Protein AF-A0A938NUU4-F1 (afdb_monomer_lite)

Foldseek 3Di:
DDDDDPPPPPPVFDDKDKDKDKDKDFFDWDWDQDDVQWDQDPNDTHGPTDTDGPIDIDIDMDMDTDD

Structure (mmCIF, N/CA/C/O backbone):
data_AF-A0A938NUU4-F1
#
_entry.id   AF-A0A938NUU4-F1
#
loop_
_atom_site.group_PDB
_atom_site.id
_atom_site.type_symbol
_atom_site.label_atom_id
_atom_site.label_alt_id
_atom_site.label_comp_id
_atom_site.label_asym_id
_atom_site.label_entity_id
_atom_site.label_seq_id
_atom_site.pdbx_PDB_ins_code
_atom_site.Cartn_x
_atom_site.Cartn_y
_atom_site.Cartn_z
_atom_site.occupancy
_atom_site.B_iso_or_equiv
_atom_site.auth_seq_id
_atom_site.auth_comp_id
_atom_site.auth_asym_id
_atom_site.auth_atom_id
_atom_site.pdbx_PDB_model_num
ATOM 1 N N . MET A 1 1 ?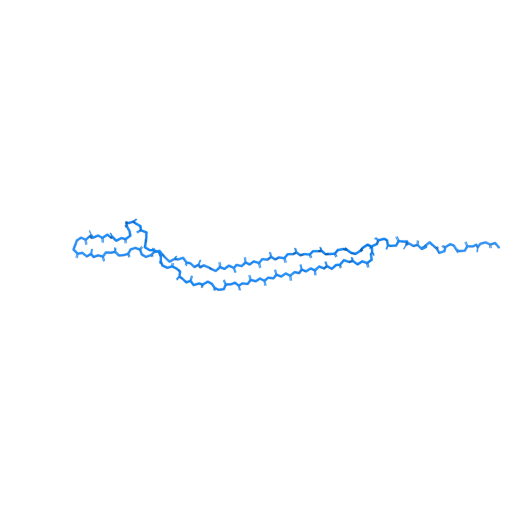 27.596 14.716 -59.526 1.00 48.72 1 MET A N 1
ATOM 2 C CA . MET A 1 1 ? 28.190 14.956 -58.189 1.00 48.72 1 MET A CA 1
ATOM 3 C C . MET A 1 1 ? 27.099 15.545 -57.298 1.00 48.72 1 MET A C 1
ATOM 5 O O . MET A 1 1 ? 26.194 16.135 -57.865 1.00 48.72 1 MET A O 1
ATOM 9 N N . PHE A 1 2 ? 27.175 15.351 -55.975 1.00 46.97 2 PHE A N 1
ATOM 10 C CA . PHE A 1 2 ? 26.152 15.585 -54.926 1.00 46.97 2 PHE A CA 1
ATOM 11 C C . PHE A 1 2 ? 25.333 14.341 -54.548 1.00 46.97 2 PHE A C 1
ATOM 13 O O . PHE A 1 2 ? 24.192 14.134 -54.945 1.00 46.97 2 PHE A O 1
ATOM 20 N N . ARG A 1 3 ? 26.012 13.496 -53.763 1.00 55.25 3 ARG A N 1
ATOM 21 C CA . ARG A 1 3 ? 25.499 12.353 -53.009 1.00 55.25 3 ARG A CA 1
ATOM 22 C C . ARG A 1 3 ? 24.766 12.902 -51.781 1.00 55.25 3 ARG A C 1
ATOM 24 O O . ARG A 1 3 ? 25.394 13.544 -50.947 1.00 55.25 3 ARG A O 1
ATOM 31 N N . ARG A 1 4 ? 23.453 12.686 -51.708 1.00 53.66 4 ARG A N 1
ATOM 32 C CA . ARG A 1 4 ? 22.643 12.917 -50.507 1.00 53.66 4 ARG A CA 1
ATOM 33 C C . ARG A 1 4 ? 22.974 11.779 -49.536 1.00 53.66 4 ARG A C 1
ATOM 35 O O . ARG A 1 4 ? 22.741 10.624 -49.873 1.00 53.66 4 ARG A O 1
ATOM 42 N N . SER A 1 5 ? 23.623 12.087 -48.417 1.00 50.66 5 SER A N 1
ATOM 43 C CA . SER A 1 5 ? 23.799 11.141 -47.316 1.00 50.66 5 SER A CA 1
ATOM 44 C C . SER A 1 5 ? 22.504 11.115 -46.516 1.00 50.66 5 SER A C 1
ATOM 46 O O . SER A 1 5 ? 22.178 12.080 -45.829 1.00 50.66 5 SER A O 1
ATOM 48 N N . GLU A 1 6 ? 21.744 10.036 -46.661 1.00 55.94 6 GLU A N 1
ATOM 49 C CA . GLU A 1 6 ? 20.852 9.573 -45.603 1.00 55.94 6 GLU A CA 1
ATOM 50 C C . GLU A 1 6 ? 21.750 9.211 -44.417 1.00 55.94 6 GLU A C 1
ATOM 52 O O . GLU A 1 6 ? 22.488 8.229 -44.446 1.00 55.94 6 GLU A O 1
ATOM 57 N N . GLU A 1 7 ? 21.795 10.100 -43.429 1.00 57.22 7 GLU A N 1
ATOM 58 C CA . GLU A 1 7 ? 22.307 9.767 -42.108 1.00 57.22 7 GLU A CA 1
ATOM 59 C C . GLU A 1 7 ? 21.239 8.894 -41.447 1.00 57.22 7 GLU A C 1
ATOM 61 O O . GLU A 1 7 ? 20.261 9.396 -40.892 1.00 57.22 7 GLU A O 1
ATOM 66 N N . ASP A 1 8 ? 21.397 7.577 -41.584 1.00 58.56 8 ASP A N 1
ATOM 67 C CA . ASP A 1 8 ? 20.691 6.609 -40.754 1.00 58.56 8 ASP A CA 1
ATOM 68 C C . ASP A 1 8 ? 21.102 6.873 -39.304 1.00 58.56 8 ASP A C 1
ATOM 70 O O . ASP A 1 8 ? 22.210 6.550 -38.868 1.00 58.56 8 ASP A O 1
ATOM 74 N N . PHE A 1 9 ? 20.208 7.515 -38.556 1.00 57.94 9 PHE A N 1
ATOM 75 C CA . PHE A 1 9 ? 20.299 7.557 -37.108 1.00 57.94 9 PHE A CA 1
ATOM 76 C C . PHE A 1 9 ? 20.092 6.131 -36.602 1.00 57.94 9 PHE A C 1
ATOM 78 O O . PHE A 1 9 ? 18.956 5.675 -36.459 1.00 57.94 9 PHE A O 1
ATOM 85 N N . ASP A 1 10 ? 21.200 5.431 -36.346 1.00 62.88 10 ASP A N 1
ATOM 86 C CA . ASP A 1 10 ? 21.204 4.168 -35.616 1.00 62.88 10 ASP A CA 1
ATOM 87 C C . ASP A 1 10 ? 20.603 4.418 -34.232 1.00 62.88 10 ASP A C 1
ATOM 89 O O . ASP A 1 10 ? 21.235 4.923 -33.298 1.00 62.88 10 ASP A O 1
ATOM 93 N N . THR A 1 11 ? 19.305 4.167 -34.139 1.00 62.31 11 THR A N 1
ATOM 94 C CA . THR A 1 11 ? 18.546 4.361 -32.919 1.00 62.31 11 THR A CA 1
ATOM 95 C C . THR A 1 11 ? 18.774 3.101 -32.098 1.00 62.31 11 THR A C 1
ATOM 97 O O . THR A 1 11 ? 17.969 2.177 -32.133 1.00 62.31 11 THR A O 1
ATOM 100 N N . GLY A 1 12 ? 19.888 3.053 -31.358 1.00 64.38 12 GLY A N 1
ATOM 101 C CA . GLY A 1 12 ? 20.262 1.962 -30.439 1.00 64.38 12 GLY A CA 1
ATOM 102 C C . GLY A 1 12 ? 19.302 1.751 -29.254 1.00 64.38 12 GLY A C 1
ATOM 103 O O . GLY A 1 12 ? 19.671 1.177 -28.234 1.00 64.38 12 GLY A O 1
ATOM 104 N N . PHE A 1 13 ? 18.073 2.247 -29.369 1.00 67.06 13 PHE A N 1
ATOM 105 C CA . PHE A 1 13 ? 16.984 2.105 -28.425 1.00 67.06 13 PHE A CA 1
ATOM 106 C C . PHE A 1 13 ? 15.797 1.503 -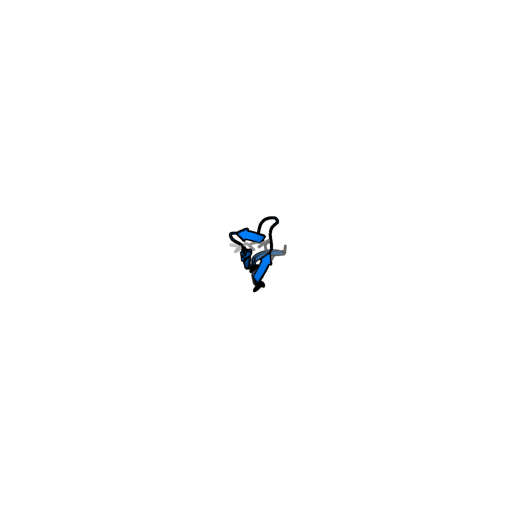29.174 1.00 67.06 13 PHE A C 1
ATOM 108 O O . PHE A 1 13 ? 15.121 2.197 -29.933 1.00 67.06 13 PHE A O 1
ATOM 115 N N . GLN A 1 14 ? 15.566 0.203 -28.990 1.00 77.88 14 GLN A N 1
ATOM 116 C CA . GLN A 1 14 ? 14.522 -0.501 -29.734 1.00 77.88 14 GLN A CA 1
ATOM 117 C C . GLN A 1 14 ? 13.144 -0.293 -29.102 1.00 77.88 14 GLN A C 1
ATOM 119 O O . GLN A 1 14 ? 12.171 -0.057 -29.813 1.00 77.88 14 GLN A O 1
ATOM 124 N N . GLU A 1 15 ? 13.043 -0.380 -27.771 1.00 87.31 15 GLU A N 1
ATOM 125 C CA . GLU A 1 15 ? 11.763 -0.304 -27.062 1.00 87.31 15 GLU A CA 1
ATOM 126 C C . GLU A 1 15 ? 11.961 -0.064 -25.557 1.00 87.31 15 GLU A C 1
ATOM 128 O O . GLU A 1 15 ? 12.862 -0.643 -24.942 1.00 87.31 15 GLU A O 1
ATOM 133 N N . ALA A 1 16 ? 11.072 0.722 -24.940 1.00 89.62 16 ALA A N 1
ATOM 134 C CA . ALA A 1 16 ? 10.886 0.716 -23.493 1.00 89.62 16 ALA A CA 1
ATOM 135 C C . ALA A 1 16 ? 9.416 0.545 -23.112 1.00 89.62 16 ALA A C 1
ATOM 137 O O . ALA A 1 16 ? 8.533 1.233 -23.622 1.00 89.62 16 ALA A O 1
ATOM 138 N N . LEU A 1 17 ? 9.179 -0.361 -22.170 1.00 94.38 17 LEU A N 1
ATOM 139 C CA . LEU A 1 17 ? 7.875 -0.684 -21.610 1.00 94.38 17 LEU A CA 1
ATOM 140 C C . LEU A 1 17 ? 7.799 -0.135 -20.190 1.00 94.38 17 LEU A C 1
ATOM 142 O O . LEU A 1 17 ? 8.727 -0.319 -19.401 1.00 94.38 17 LEU A O 1
ATOM 146 N N . ILE A 1 18 ? 6.684 0.513 -19.861 1.00 95.38 18 ILE A N 1
ATOM 147 C CA . ILE A 1 18 ? 6.419 1.072 -18.534 1.00 95.38 18 ILE A CA 1
ATOM 148 C C . ILE A 1 18 ? 5.228 0.321 -17.929 1.00 95.38 18 ILE A C 1
ATOM 150 O O . ILE A 1 18 ? 4.170 0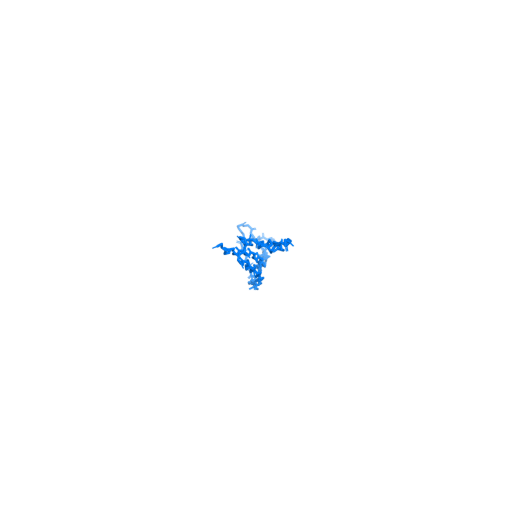.237 -18.548 1.00 95.38 18 ILE A O 1
ATOM 154 N N . ASP A 1 19 ? 5.398 -0.206 -16.716 1.00 95.81 19 ASP A N 1
ATOM 155 C CA . ASP A 1 19 ? 4.343 -0.823 -15.904 1.00 95.81 19 ASP A CA 1
ATOM 156 C C . ASP A 1 19 ? 4.000 0.103 -14.734 1.00 95.81 19 ASP A C 1
ATOM 158 O O . ASP A 1 19 ? 4.879 0.540 -13.989 1.00 95.81 19 ASP A O 1
ATOM 162 N N . LEU A 1 20 ? 2.714 0.400 -14.567 1.00 97.06 20 LEU A N 1
ATOM 163 C CA . LEU A 1 20 ? 2.186 1.164 -13.440 1.00 97.06 20 LEU A CA 1
ATOM 164 C C . LEU A 1 20 ? 1.063 0.367 -12.793 1.00 97.06 20 LEU A C 1
ATOM 166 O O . LEU A 1 20 ? 0.083 0.009 -13.448 1.00 97.06 20 LEU A O 1
ATOM 170 N N . ARG A 1 21 ? 1.178 0.118 -11.487 1.00 97.06 21 ARG A N 1
ATOM 171 C CA . ARG A 1 21 ? 0.196 -0.673 -10.745 1.00 97.06 21 ARG A CA 1
ATOM 172 C C . ARG A 1 21 ? -0.150 -0.027 -9.415 1.00 97.06 21 ARG A C 1
ATOM 174 O O . ARG A 1 21 ? 0.726 0.305 -8.623 1.00 97.06 21 ARG A O 1
ATOM 181 N N . VAL A 1 22 ? -1.448 0.073 -9.152 1.00 96.88 22 VAL A N 1
ATOM 182 C CA . VAL A 1 22 ? -2.007 0.525 -7.874 1.00 96.88 22 VAL A CA 1
ATOM 183 C C . VAL A 1 22 ? -2.854 -0.601 -7.296 1.00 96.88 22 VAL A C 1
ATOM 185 O O . VAL A 1 22 ? -3.635 -1.226 -8.015 1.00 96.88 22 VAL A O 1
ATOM 188 N N . ARG A 1 23 ? -2.696 -0.887 -6.004 1.00 95.75 23 ARG A N 1
ATOM 189 C CA . ARG A 1 23 ? -3.478 -1.904 -5.296 1.00 95.75 23 ARG A CA 1
ATOM 190 C C . ARG A 1 23 ? -3.950 -1.363 -3.958 1.00 95.75 23 ARG A C 1
ATOM 192 O O . ARG A 1 23 ? -3.147 -0.876 -3.171 1.00 95.75 23 ARG A O 1
ATOM 199 N N . TYR A 1 24 ? -5.239 -1.519 -3.692 1.00 92.38 24 TYR A N 1
ATOM 200 C CA . TYR A 1 24 ? -5.829 -1.292 -2.380 1.00 92.38 24 TYR A CA 1
ATOM 201 C C . TYR A 1 24 ? -6.293 -2.631 -1.806 1.00 92.38 24 TYR A C 1
ATOM 203 O O . TYR A 1 24 ? -6.964 -3.408 -2.486 1.00 92.38 24 TYR A O 1
ATOM 211 N N . LEU A 1 25 ? -5.902 -2.907 -0.568 1.00 89.44 25 LEU A N 1
ATOM 212 C CA . LEU A 1 25 ? -6.370 -4.033 0.222 1.00 89.44 25 LEU A CA 1
ATOM 213 C C . LEU A 1 25 ? -7.179 -3.462 1.381 1.00 89.44 25 LEU A C 1
ATOM 215 O O . LEU A 1 25 ? -6.615 -2.841 2.283 1.00 89.44 25 LEU A O 1
ATOM 219 N N . ALA A 1 26 ? -8.493 -3.678 1.333 1.00 88.06 26 ALA A N 1
ATOM 220 C CA . ALA A 1 26 ? -9.368 -3.399 2.460 1.00 88.06 26 ALA A CA 1
ATOM 221 C C . ALA A 1 26 ? -9.010 -4.367 3.594 1.00 88.06 26 ALA A C 1
ATOM 223 O O . ALA A 1 26 ? -9.128 -5.587 3.443 1.00 88.06 26 ALA A O 1
ATOM 224 N N . GLY A 1 27 ? -8.511 -3.823 4.697 1.00 81.56 27 GLY A N 1
ATOM 225 C CA . GLY A 1 27 ? -8.150 -4.578 5.879 1.00 81.56 27 GLY A CA 1
ATOM 226 C C . GLY A 1 27 ? -9.358 -4.839 6.772 1.00 81.56 27 GLY A C 1
ATOM 227 O O . GLY A 1 27 ? -10.423 -4.239 6.639 1.00 81.56 27 GLY A O 1
ATOM 228 N N . ALA A 1 28 ? -9.177 -5.741 7.732 1.00 71.50 28 ALA A N 1
ATOM 229 C CA . ALA A 1 28 ? -10.128 -5.924 8.820 1.00 71.50 28 ALA A CA 1
ATOM 230 C C . ALA A 1 28 ? -9.762 -5.026 10.013 1.00 71.50 28 ALA A C 1
ATOM 232 O O . ALA A 1 28 ? -8.599 -4.637 10.193 1.00 71.50 28 ALA A O 1
ATOM 233 N N . GLN A 1 29 ? -10.757 -4.726 10.853 1.00 70.25 29 GLN A N 1
ATOM 234 C CA . GLN A 1 29 ? -10.507 -4.156 12.173 1.00 70.25 29 GLN A CA 1
ATOM 235 C C . GLN A 1 29 ? -9.883 -5.239 13.049 1.00 70.25 29 GLN A C 1
ATOM 237 O O . GLN A 1 29 ? -10.513 -6.255 13.333 1.00 70.25 29 GLN A O 1
ATOM 242 N N . ALA A 1 30 ? -8.643 -5.019 13.470 1.00 66.25 30 ALA A N 1
ATOM 243 C CA . ALA A 1 30 ? -8.014 -5.848 14.478 1.00 66.25 30 ALA A CA 1
ATOM 244 C C . ALA A 1 30 ? -8.221 -5.192 15.849 1.00 66.25 30 ALA A C 1
ATOM 246 O O . ALA A 1 30 ? -7.838 -4.036 16.062 1.00 66.25 30 ALA A O 1
ATOM 247 N N . GLU A 1 31 ? -8.852 -5.924 16.765 1.00 58.41 31 GLU A N 1
ATOM 248 C CA . GLU A 1 31 ? -9.000 -5.535 18.166 1.00 58.41 31 GLU A CA 1
ATOM 249 C C . GLU A 1 31 ? -7.913 -6.239 18.979 1.00 58.41 31 GLU A C 1
ATOM 251 O O . GLU A 1 31 ? -7.907 -7.462 19.106 1.00 58.41 31 GLU A O 1
ATOM 256 N N . TYR A 1 32 ? -6.969 -5.464 19.515 1.00 62.34 32 TYR A N 1
ATOM 257 C CA . TYR A 1 32 ? -5.906 -5.997 20.365 1.00 62.34 32 TYR A CA 1
ATOM 258 C C . TYR A 1 32 ? -6.156 -5.600 21.817 1.00 62.34 32 TYR A C 1
ATOM 260 O O . TYR A 1 32 ? -6.196 -4.413 22.149 1.00 62.34 32 TYR A O 1
ATOM 268 N N . LEU A 1 33 ? -6.253 -6.595 22.699 1.00 60.41 33 LEU A N 1
ATOM 269 C CA . LEU A 1 33 ? -6.163 -6.389 24.142 1.00 60.41 33 LEU A CA 1
ATOM 270 C C . LEU A 1 33 ? -4.678 -6.336 24.519 1.00 60.41 33 LEU A C 1
ATOM 272 O O . LEU A 1 33 ? -3.985 -7.350 24.483 1.00 60.41 33 LEU A O 1
ATOM 276 N N . LYS A 1 34 ? -4.168 -5.148 24.853 1.00 58.69 34 LYS A N 1
ATOM 277 C CA . LYS A 1 34 ? -2.812 -5.000 25.409 1.00 58.69 34 LYS A CA 1
ATOM 278 C C . LYS A 1 34 ? -2.784 -5.444 26.877 1.00 58.69 34 LYS A C 1
ATOM 280 O O . LYS A 1 34 ? -3.786 -5.322 27.586 1.00 58.69 34 LYS A O 1
ATOM 285 N N . GLU A 1 35 ? -1.641 -5.909 27.364 1.00 52.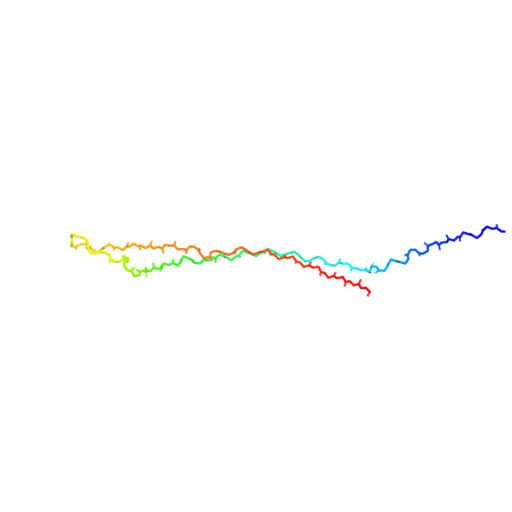25 35 GLU A N 1
ATOM 286 C CA . GLU A 1 35 ? -1.433 -6.143 28.797 1.00 52.25 35 GLU A CA 1
ATOM 287 C C . GLU A 1 35 ? -1.712 -4.836 29.575 1.00 52.25 35 GLU A C 1
ATOM 289 O O . GLU A 1 35 ? -1.199 -3.776 29.217 1.00 52.25 35 GLU A O 1
ATOM 294 N N . GLY A 1 36 ? -2.627 -4.873 30.554 1.00 62.53 36 GLY A N 1
ATOM 295 C CA . GLY A 1 36 ? -3.129 -3.680 31.264 1.00 62.53 36 GLY A CA 1
ATOM 296 C C . GLY A 1 36 ? -4.385 -3.000 30.679 1.00 62.53 36 GLY A C 1
ATOM 297 O O . GLY A 1 36 ? -4.844 -2.003 31.238 1.00 62.53 36 GLY A O 1
ATOM 298 N N . SER A 1 37 ? -4.978 -3.535 29.601 1.00 55.53 37 SER A N 1
ATOM 299 C CA . SER A 1 37 ? -6.228 -3.008 28.993 1.00 55.53 37 SER A CA 1
ATOM 300 C C . SER A 1 37 ? -7.503 -3.398 29.745 1.00 55.53 37 SER A C 1
ATOM 302 O O . SER A 1 37 ? -8.589 -2.961 29.375 1.00 55.53 37 SER A O 1
ATOM 304 N N . ILE A 1 38 ? -7.384 -4.246 30.771 1.00 59.84 38 ILE A N 1
ATOM 305 C CA . ILE A 1 38 ? -8.484 -4.651 31.646 1.00 59.84 38 ILE A CA 1
ATOM 306 C C . ILE A 1 38 ? -8.230 -4.004 33.000 1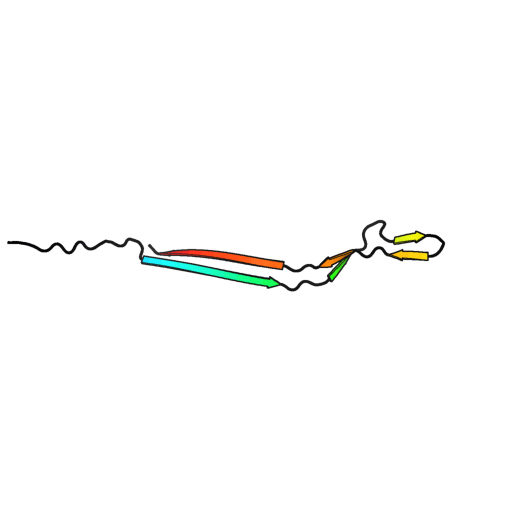.00 59.84 38 ILE A C 1
ATOM 308 O O . ILE A 1 38 ? -7.371 -4.456 33.759 1.00 59.84 38 ILE A O 1
ATOM 312 N N . ARG A 1 39 ? -8.969 -2.937 33.303 1.00 65.31 39 ARG A N 1
ATOM 313 C CA . ARG A 1 39 ? -8.900 -2.273 34.608 1.00 65.31 39 ARG A CA 1
ATOM 314 C C . ARG A 1 39 ? -10.150 -2.592 35.402 1.00 65.31 39 ARG A C 1
ATOM 316 O O . ARG A 1 39 ? -11.259 -2.585 34.875 1.00 65.31 39 ARG A O 1
ATOM 323 N N . ARG A 1 40 ? -9.964 -2.907 36.681 1.00 61.16 40 ARG A N 1
ATOM 324 C CA . ARG A 1 40 ? -11.063 -3.044 37.635 1.00 61.16 40 ARG A CA 1
ATOM 325 C C . ARG A 1 40 ? -11.117 -1.761 38.448 1.00 61.16 40 ARG A C 1
ATOM 327 O O . ARG A 1 40 ? -10.281 -1.563 39.321 1.00 61.16 40 ARG A O 1
ATOM 334 N N . GLU A 1 41 ? -12.085 -0.906 38.154 1.00 68.31 41 GLU A N 1
ATOM 335 C CA . GLU A 1 41 ? -12.326 0.335 38.894 1.00 68.31 41 GLU A CA 1
ATOM 336 C C . GLU A 1 41 ? -13.715 0.269 39.535 1.00 68.31 41 GLU A C 1
ATOM 338 O O . GLU A 1 41 ? -14.704 -0.039 38.871 1.00 68.31 41 GLU A O 1
ATOM 343 N N . ALA A 1 42 ? -13.788 0.503 40.852 1.00 65.44 42 ALA A N 1
ATOM 344 C CA . ALA A 1 42 ? -15.039 0.567 41.621 1.00 65.44 42 ALA A CA 1
ATOM 345 C C . ALA A 1 42 ? -16.012 -0.619 41.396 1.00 65.44 42 ALA A C 1
ATOM 347 O O . ALA A 1 42 ? -17.224 -0.439 41.293 1.00 65.44 42 ALA A O 1
ATOM 348 N N . GLY A 1 43 ? -15.486 -1.846 41.293 1.00 75.81 43 GLY A N 1
ATOM 349 C CA . GLY A 1 43 ? -16.293 -3.059 41.094 1.00 75.81 43 GLY A CA 1
ATOM 350 C C . GLY A 1 43 ? -16.771 -3.296 39.655 1.00 75.81 43 GLY A C 1
ATOM 351 O O . GLY A 1 43 ? -17.513 -4.247 39.418 1.00 75.81 43 GLY A O 1
ATOM 352 N N . ARG A 1 44 ? -16.338 -2.481 38.684 1.00 54.72 44 ARG A N 1
ATOM 353 C CA . ARG A 1 44 ? -16.641 -2.645 37.255 1.00 54.72 44 ARG A CA 1
ATOM 354 C C . ARG A 1 44 ? -15.379 -2.983 36.466 1.00 54.72 44 ARG A C 1
ATOM 356 O O . ARG A 1 44 ? -14.296 -2.482 36.758 1.00 54.72 44 ARG A O 1
ATOM 363 N N . VAL A 1 45 ? -15.526 -3.856 35.471 1.00 65.38 45 VAL A N 1
ATOM 364 C CA . VAL A 1 45 ? -14.454 -4.214 34.534 1.00 65.38 45 VAL A CA 1
ATOM 365 C C . VAL A 1 45 ? -14.530 -3.264 33.341 1.00 65.38 45 VAL A C 1
ATOM 367 O O . VAL A 1 45 ? -15.546 -3.226 32.652 1.00 65.38 45 VAL A O 1
ATOM 370 N N . VAL A 1 46 ? -13.469 -2.492 33.117 1.00 65.50 46 VAL A N 1
ATOM 371 C CA . VAL A 1 46 ? -13.328 -1.554 31.998 1.00 65.50 46 VAL A CA 1
ATOM 372 C C . VAL A 1 46 ? -12.348 -2.149 30.990 1.00 65.50 46 VAL A C 1
ATOM 374 O O . VAL A 1 46 ? -11.218 -2.485 31.352 1.00 65.50 46 VAL A O 1
ATOM 377 N N . TYR A 1 47 ? -12.797 -2.287 29.741 1.00 61.41 47 TYR A N 1
ATOM 378 C CA . TYR A 1 47 ? -11.992 -2.753 28.613 1.00 61.41 47 TYR A CA 1
ATOM 379 C C . TYR A 1 47 ? -11.578 -1.559 27.752 1.00 61.41 47 TYR A C 1
ATOM 381 O O . TYR A 1 47 ? -12.431 -0.879 27.186 1.00 61.41 47 TYR A O 1
ATOM 389 N N . ASP A 1 48 ? -10.276 -1.320 27.633 1.00 59.88 48 ASP A N 1
ATOM 390 C CA . ASP A 1 48 ? -9.715 -0.299 26.745 1.00 59.88 48 ASP A CA 1
ATOM 391 C C . ASP A 1 48 ? -9.367 -0.947 25.391 1.00 59.88 48 ASP A C 1
ATOM 393 O O . ASP A 1 48 ? -8.281 -1.499 25.191 1.00 59.88 48 ASP A O 1
ATOM 397 N N . ILE A 1 49 ? -10.352 -1.002 24.486 1.00 57.56 49 ILE A N 1
ATOM 398 C CA . ILE A 1 49 ? -10.224 -1.683 23.189 1.00 57.56 49 ILE A CA 1
ATOM 399 C C . ILE A 1 49 ? -9.506 -0.760 22.201 1.00 57.56 49 ILE A C 1
ATOM 401 O O . ILE A 1 49 ? -10.061 0.241 21.744 1.00 57.56 49 ILE A O 1
ATOM 405 N N . LYS A 1 50 ? -8.286 -1.130 21.796 1.00 56.38 50 LYS A N 1
ATOM 406 C CA . LYS A 1 50 ? -7.590 -0.471 20.683 1.00 56.38 50 LYS A CA 1
ATOM 407 C C . LYS A 1 50 ? -7.998 -1.109 19.360 1.00 56.38 50 LYS A C 1
ATOM 409 O O . LYS A 1 50 ? -7.654 -2.259 19.093 1.00 56.38 50 LYS A O 1
ATOM 414 N N . LYS A 1 51 ? -8.693 -0.334 18.526 1.00 59.31 51 LYS A N 1
ATOM 415 C CA . LYS A 1 51 ? -9.025 -0.698 17.144 1.00 59.31 51 LYS A CA 1
ATOM 416 C C . LYS A 1 51 ? -7.916 -0.229 16.212 1.00 59.31 51 LYS A C 1
ATOM 418 O O . LYS A 1 51 ? -7.579 0.951 16.218 1.00 59.31 51 LYS A O 1
ATOM 423 N N . SER A 1 52 ? -7.370 -1.138 15.411 1.00 62.50 52 SER A N 1
ATOM 424 C CA . SER A 1 52 ? -6.454 -0.796 14.321 1.00 62.50 52 SER A CA 1
ATOM 425 C C . SER A 1 52 ? -7.065 -1.222 12.994 1.00 62.50 52 SER A C 1
ATOM 427 O O . SER A 1 52 ? -7.438 -2.382 12.823 1.00 62.50 52 SER A O 1
ATOM 429 N N . THR A 1 53 ? -7.176 -0.287 12.055 1.00 67.62 53 THR A N 1
ATOM 430 C CA . THR A 1 53 ? -7.522 -0.572 10.659 1.00 67.62 53 THR A CA 1
ATOM 431 C C . THR A 1 53 ? -6.269 -1.051 9.932 1.00 67.62 53 THR A C 1
ATOM 433 O O . THR A 1 53 ? -5.231 -0.396 10.011 1.00 67.62 53 THR A O 1
ATOM 436 N N . THR A 1 54 ? -6.348 -2.200 9.258 1.00 80.69 54 THR A N 1
ATOM 437 C CA . THR A 1 54 ? -5.195 -2.857 8.603 1.00 80.69 54 THR A CA 1
ATOM 438 C C . THR A 1 54 ? -5.205 -2.643 7.085 1.00 80.69 54 THR A C 1
ATOM 440 O O . THR A 1 54 ? -4.823 -3.522 6.317 1.00 80.69 54 THR A O 1
ATOM 443 N N . ASP A 1 55 ? -5.718 -1.500 6.636 1.00 86.38 55 ASP A N 1
ATOM 444 C CA . ASP A 1 55 ? -5.814 -1.184 5.213 1.00 86.38 55 ASP A CA 1
ATOM 445 C C . ASP A 1 55 ? -4.424 -0.955 4.618 1.00 86.38 55 ASP A C 1
ATOM 447 O O . ASP A 1 55 ? -3.557 -0.346 5.251 1.00 86.38 55 ASP A O 1
ATOM 451 N N . LEU A 1 56 ? -4.213 -1.416 3.384 1.00 89.44 56 LEU A N 1
ATOM 452 C CA . LEU A 1 56 ? -2.936 -1.267 2.693 1.00 89.44 56 LEU A CA 1
ATOM 453 C C . LEU A 1 56 ? -3.135 -0.726 1.279 1.00 89.44 56 LEU A C 1
ATOM 455 O O . LEU A 1 56 ? -3.833 -1.321 0.461 1.00 89.44 56 LEU A O 1
ATOM 459 N N . LEU A 1 57 ? -2.466 0.387 0.979 1.00 92.69 57 LEU A N 1
ATOM 460 C CA . LEU A 1 57 ? -2.348 0.952 -0.362 1.00 92.69 57 LEU A CA 1
ATOM 461 C C . LEU A 1 57 ? -0.917 0.728 -0.862 1.00 92.69 57 LEU A C 1
ATOM 463 O O . LEU A 1 57 ? 0.033 1.134 -0.196 1.00 92.69 57 LEU A O 1
ATOM 467 N N . SER A 1 58 ? -0.751 0.098 -2.026 1.00 95.25 58 SER A N 1
ATOM 468 C CA . SER A 1 58 ? 0.553 -0.059 -2.673 1.00 95.25 58 SER A CA 1
ATOM 469 C C . SER A 1 58 ? 0.566 0.512 -4.087 1.00 95.25 58 SER A C 1
ATOM 471 O O . SER A 1 58 ? -0.411 0.420 -4.833 1.00 95.25 58 SER A O 1
ATOM 473 N N . ILE A 1 59 ? 1.702 1.112 -4.439 1.00 96.12 59 ILE A N 1
ATOM 474 C CA . ILE A 1 59 ? 1.982 1.701 -5.747 1.00 96.12 59 ILE A CA 1
ATOM 475 C C . ILE A 1 59 ? 3.288 1.076 -6.240 1.00 96.12 59 ILE A C 1
ATOM 477 O O . ILE A 1 59 ? 4.265 1.016 -5.494 1.00 96.12 59 ILE A O 1
ATOM 481 N N .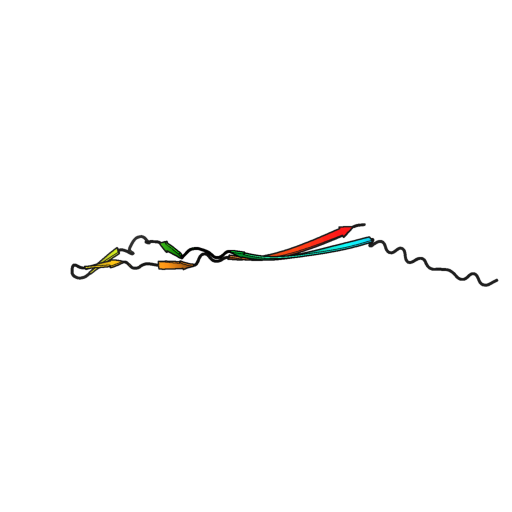 GLN A 1 60 ? 3.292 0.566 -7.467 1.00 97.38 60 GLN A N 1
ATOM 482 C CA . GLN A 1 60 ? 4.435 -0.094 -8.095 1.00 97.38 60 GLN A CA 1
ATOM 483 C C . GLN A 1 60 ? 4.670 0.510 -9.480 1.00 97.38 60 GLN A C 1
ATOM 485 O O . GLN A 1 60 ? 3.717 0.764 -10.218 1.00 97.38 60 GLN A O 1
ATOM 490 N N . VAL A 1 61 ? 5.944 0.730 -9.806 1.00 96.94 61 VAL A N 1
ATOM 491 C CA . VAL A 1 61 ? 6.404 1.275 -11.088 1.00 96.94 61 VAL A CA 1
ATOM 492 C C . VAL A 1 61 ? 7.520 0.377 -11.617 1.00 96.94 61 VAL A C 1
ATOM 494 O O . VAL A 1 61 ? 8.466 0.089 -10.884 1.00 96.94 61 VAL A O 1
ATOM 497 N N . GLY A 1 62 ? 7.408 -0.069 -12.866 1.00 96.25 62 GLY A N 1
ATOM 498 C CA . GLY A 1 62 ? 8.390 -0.913 -13.544 1.00 96.25 62 GLY A CA 1
ATOM 499 C C . GLY A 1 62 ? 8.772 -0.349 -14.909 1.00 96.25 62 GLY A C 1
ATOM 500 O O . GLY A 1 62 ? 7.946 0.260 -15.582 1.00 96.25 62 GLY A O 1
ATOM 501 N N . ILE A 1 63 ? 10.027 -0.548 -15.313 1.00 95.12 63 ILE A N 1
ATOM 502 C CA . ILE A 1 63 ? 10.536 -0.169 -16.637 1.00 95.12 63 ILE A CA 1
ATOM 503 C C . ILE A 1 63 ? 11.314 -1.360 -17.201 1.00 95.12 63 ILE A C 1
ATOM 505 O O . ILE A 1 63 ? 12.155 -1.925 -16.502 1.00 95.12 63 ILE A O 1
ATOM 509 N N . ALA A 1 64 ? 11.054 -1.730 -18.453 1.00 93.50 64 ALA A N 1
ATOM 510 C CA . ALA A 1 64 ? 11.831 -2.722 -19.193 1.00 93.50 64 ALA A CA 1
ATOM 511 C C . ALA A 1 64 ? 12.349 -2.102 -20.491 1.00 93.50 64 ALA A C 1
ATOM 513 O O . ALA A 1 64 ? 11.577 -1.481 -21.213 1.00 93.50 64 ALA A O 1
ATOM 514 N N . ILE A 1 65 ? 13.642 -2.264 -20.778 1.00 92.31 65 ILE A N 1
ATOM 515 C CA . ILE A 1 65 ? 14.308 -1.691 -21.956 1.00 92.31 65 ILE A CA 1
ATOM 516 C C . ILE A 1 65 ? 14.850 -2.837 -22.810 1.00 92.31 65 ILE A C 1
ATOM 518 O O . ILE A 1 65 ? 15.483 -3.753 -22.277 1.00 92.31 65 ILE A O 1
ATOM 522 N N . ARG A 1 66 ? 14.596 -2.788 -24.119 1.00 85.00 66 ARG A N 1
ATOM 523 C CA . ARG A 1 66 ? 15.132 -3.722 -25.114 1.00 85.00 66 ARG A CA 1
ATOM 524 C C . ARG A 1 66 ? 16.213 -3.019 -25.943 1.00 85.00 66 ARG A C 1
ATOM 526 O O . ARG A 1 66 ? 15.980 -1.914 -26.438 1.00 85.00 66 ARG A O 1
ATOM 533 N N . PHE A 1 67 ? 17.364 -3.678 -26.074 1.00 83.31 67 PHE A N 1
ATOM 534 C CA . PHE A 1 67 ? 18.527 -3.245 -26.855 1.00 83.31 67 PHE A CA 1
ATOM 535 C C . PHE A 1 67 ? 18.784 -4.235 -27.988 1.00 83.31 67 PHE A C 1
ATOM 537 O O . PHE A 1 67 ? 18.613 -5.452 -27.734 1.00 83.31 67 PHE A O 1
#

Radius of gyration: 30.93 Å; chains: 1; bounding box: 45×22×100 Å

Secondary structure (DSSP, 8-state):
--------------EEEEEEEEEEE---EEEE--TT-EEEETTEEEE--EEEE--EEEEEEEEEEE-

pLDDT: mean 73.5, std 16.27, range [46.97, 97.38]

Sequence (67 aa):
MFRRSEEDFDTGFQEALIDLRVRYLAGAQAEYLKEGSIRREAGRVVYDIKKSTTDLLSIQVGIAIRF